Protein AF-A0A6B2LQ85-F1 (afdb_monomer_lite)

Radius of gyration: 32.77 Å; chains: 1; bounding box: 110×48×68 Å

Structure (mmCIF, N/CA/C/O backbone):
data_AF-A0A6B2LQ85-F1
#
_entry.id   AF-A0A6B2LQ85-F1
#
loop_
_atom_site.group_PDB
_atom_site.id
_atom_site.type_symbol
_atom_site.label_atom_id
_atom_site.label_alt_id
_atom_site.label_comp_id
_atom_site.label_asym_id
_atom_site.label_entity_id
_atom_site.label_seq_id
_atom_site.pdbx_PDB_ins_code
_atom_site.Cartn_x
_atom_site.Cartn_y
_atom_site.Cartn_z
_atom_site.occupancy
_atom_site.B_iso_or_equiv
_atom_site.auth_seq_id
_atom_site.auth_comp_id
_atom_site.auth_asym_id
_atom_site.auth_atom_id
_atom_site.pdbx_PDB_model_num
ATOM 1 N N . MET A 1 1 ? 0.625 0.111 -5.947 1.00 94.00 1 MET A N 1
ATOM 2 C CA . MET A 1 1 ? -0.837 -0.077 -6.168 1.00 94.00 1 MET A CA 1
ATOM 3 C C . MET A 1 1 ? -1.498 -0.543 -4.879 1.00 94.00 1 MET A C 1
ATOM 5 O O . MET A 1 1 ? -0.762 -0.980 -4.005 1.00 94.00 1 MET A O 1
ATOM 9 N N . ARG A 1 2 ? -2.833 -0.485 -4.776 1.00 96.19 2 ARG A N 1
ATOM 10 C CA . ARG A 1 2 ? -3.619 -0.961 -3.623 1.00 96.19 2 ARG A CA 1
ATOM 11 C C . ARG A 1 2 ? -4.424 -2.208 -4.009 1.00 96.19 2 ARG A C 1
ATOM 13 O O . ARG A 1 2 ? -5.018 -2.215 -5.085 1.00 96.19 2 ARG A O 1
ATOM 20 N N . CYS A 1 3 ? -4.429 -3.240 -3.166 1.00 96.56 3 CYS A N 1
ATOM 21 C CA . CYS A 1 3 ? -5.287 -4.414 -3.343 1.00 96.56 3 CYS A CA 1
ATOM 22 C C . CYS A 1 3 ? -6.760 -4.049 -3.113 1.00 96.56 3 CYS A C 1
ATOM 24 O O . CYS A 1 3 ? -7.062 -3.345 -2.152 1.00 96.56 3 CYS A O 1
ATOM 26 N N . CYS A 1 4 ? -7.669 -4.549 -3.950 1.00 95.50 4 CYS A N 1
ATOM 27 C CA . CYS A 1 4 ? -9.103 -4.297 -3.798 1.00 95.50 4 CYS A CA 1
ATOM 28 C C . CYS A 1 4 ? -9.694 -5.030 -2.588 1.00 95.50 4 CYS A C 1
ATOM 30 O O . CYS A 1 4 ? -10.579 -4.490 -1.942 1.00 95.50 4 CYS A O 1
ATOM 32 N N . ASP A 1 5 ? -9.182 -6.220 -2.271 1.00 95.50 5 ASP A N 1
ATOM 33 C CA . ASP A 1 5 ? -9.731 -7.044 -1.190 1.00 95.50 5 ASP A CA 1
ATOM 34 C C . ASP A 1 5 ? -9.122 -6.748 0.180 1.00 95.50 5 ASP A C 1
ATOM 36 O O . ASP A 1 5 ? -9.836 -6.385 1.101 1.00 95.50 5 ASP A O 1
ATOM 40 N N . CYS A 1 6 ? -7.799 -6.870 0.331 1.00 95.12 6 CYS A N 1
ATOM 41 C CA . CYS A 1 6 ? -7.142 -6.666 1.628 1.00 95.12 6 CYS A CA 1
ATOM 42 C C . CYS A 1 6 ? -6.632 -5.234 1.839 1.00 95.12 6 CYS A C 1
ATOM 44 O O . CYS A 1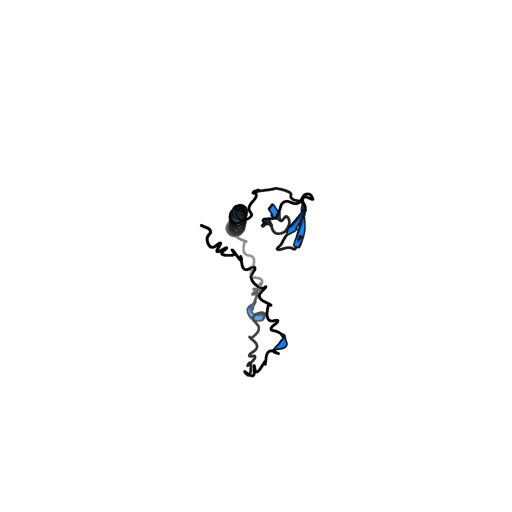 6 ? -5.954 -4.957 2.821 1.00 95.12 6 CYS A O 1
ATOM 46 N N . GLY A 1 7 ? -6.851 -4.328 0.880 1.00 95.38 7 GLY A N 1
ATOM 47 C CA . GLY A 1 7 ? -6.446 -2.926 0.995 1.00 95.38 7 GLY A CA 1
ATOM 48 C C . GLY A 1 7 ? -4.935 -2.660 1.015 1.00 95.38 7 GLY A C 1
ATOM 49 O O . GLY A 1 7 ? -4.547 -1.496 0.994 1.00 95.38 7 GLY A O 1
ATOM 50 N N . THR A 1 8 ? -4.078 -3.684 1.023 1.00 97.25 8 THR A N 1
ATOM 51 C CA . THR A 1 8 ? -2.624 -3.531 1.172 1.00 97.25 8 THR A CA 1
ATOM 52 C C . THR A 1 8 ? -1.976 -2.909 -0.058 1.00 97.25 8 THR A C 1
ATOM 54 O O . THR A 1 8 ? -2.279 -3.272 -1.203 1.00 97.25 8 THR A O 1
ATOM 57 N N . PHE A 1 9 ? -1.021 -2.014 0.176 1.00 97.19 9 PHE A N 1
ATOM 58 C CA . PHE A 1 9 ? -0.182 -1.434 -0.856 1.00 97.19 9 PHE A CA 1
ATOM 59 C C . PHE A 1 9 ? 0.969 -2.365 -1.219 1.00 97.19 9 PHE A C 1
ATOM 61 O O . PHE A 1 9 ? 1.636 -2.930 -0.355 1.00 97.19 9 PHE A O 1
ATOM 68 N N . GLN A 1 10 ? 1.203 -2.526 -2.520 1.00 96.31 10 GLN A N 1
ATOM 69 C CA . GLN A 1 10 ? 2.237 -3.406 -3.061 1.00 96.31 10 GLN A CA 1
ATOM 70 C C . GLN A 1 10 ? 2.994 -2.739 -4.209 1.00 96.31 10 GLN A C 1
ATOM 72 O O . GLN A 1 10 ? 2.419 -1.978 -5.002 1.00 96.31 10 GLN A O 1
ATOM 77 N N . ALA A 1 11 ? 4.284 -3.066 -4.297 1.00 95.69 11 ALA A N 1
ATOM 78 C CA . ALA A 1 11 ? 5.154 -2.742 -5.418 1.00 95.69 11 ALA A CA 1
ATOM 79 C C . ALA A 1 11 ? 5.208 -3.935 -6.378 1.00 95.69 11 ALA A C 1
ATOM 81 O O . ALA A 1 11 ? 5.483 -5.056 -5.959 1.00 95.69 11 ALA A O 1
ATOM 82 N N . HIS A 1 12 ? 4.974 -3.685 -7.662 1.00 94.56 12 HIS A N 1
ATOM 83 C CA . HIS A 1 12 ? 5.096 -4.683 -8.722 1.00 94.56 12 HIS A CA 1
ATOM 84 C C . HIS A 1 12 ? 5.772 -4.050 -9.932 1.00 94.56 12 HIS A C 1
ATOM 86 O O . HIS A 1 12 ? 5.591 -2.859 -10.195 1.00 94.56 12 HIS A O 1
ATOM 92 N N . THR A 1 13 ? 6.509 -4.852 -10.695 1.00 93.12 13 THR A N 1
ATOM 93 C CA . THR A 1 13 ? 7.039 -4.430 -11.994 1.00 93.12 13 THR A CA 1
ATOM 94 C C . THR A 1 13 ? 5.883 -4.123 -12.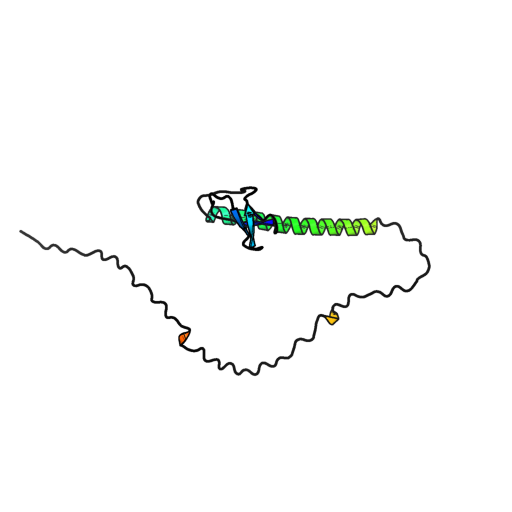941 1.00 93.12 13 THR A C 1
ATOM 96 O O . THR A 1 13 ? 4.911 -4.878 -13.008 1.00 93.12 13 THR A O 1
ATOM 99 N N . LYS A 1 14 ? 5.973 -3.014 -13.683 1.00 90.69 14 LYS A N 1
ATOM 100 C CA . LYS A 1 14 ? 4.944 -2.632 -14.655 1.00 90.69 14 LYS A CA 1
ATOM 101 C C . LYS A 1 14 ? 4.878 -3.679 -15.769 1.00 90.69 14 LYS A C 1
ATOM 103 O O . LYS A 1 14 ? 5.867 -3.922 -16.455 1.00 90.69 14 LYS A O 1
ATOM 108 N N . ARG A 1 15 ? 3.704 -4.280 -15.954 1.00 91.81 15 ARG A N 1
ATOM 109 C CA . ARG A 1 15 ? 3.416 -5.221 -17.044 1.00 91.81 15 ARG A CA 1
ATOM 110 C C . ARG A 1 15 ? 2.485 -4.565 -18.062 1.00 91.81 15 ARG A C 1
ATOM 112 O O . ARG A 1 15 ? 1.759 -3.634 -17.729 1.00 91.81 15 ARG A O 1
ATOM 119 N N . LYS A 1 16 ? 2.513 -5.044 -19.309 1.00 92.94 16 LYS A N 1
ATOM 120 C CA . LYS A 1 16 ? 1.678 -4.512 -20.403 1.00 92.94 16 LYS A CA 1
ATOM 121 C C . LYS A 1 16 ? 0.192 -4.840 -20.232 1.00 92.94 16 LYS A C 1
ATOM 123 O O . LYS A 1 16 ? -0.656 -4.081 -20.676 1.00 92.94 16 LYS A O 1
ATOM 128 N N . ASP A 1 17 ? -0.114 -5.963 -19.589 1.00 93.12 17 ASP A N 1
ATOM 129 C CA . ASP A 1 17 ? -1.468 -6.495 -19.413 1.00 93.12 17 ASP A CA 1
ATOM 130 C C . ASP A 1 17 ? -2.246 -5.833 -18.269 1.00 93.12 17 ASP A C 1
ATOM 132 O O . ASP A 1 17 ? -3.402 -6.182 -18.044 1.00 93.12 17 ASP A O 1
ATOM 136 N N . ASN A 1 18 ? -1.634 -4.890 -17.546 1.00 91.69 18 ASN A N 1
ATOM 137 C CA . ASN A 1 18 ? -2.246 -4.179 -16.429 1.00 91.69 18 ASN A CA 1
ATOM 138 C C . ASN A 1 18 ? -2.927 -5.115 -15.399 1.00 91.69 18 ASN A C 1
ATOM 140 O O . ASN A 1 18 ? -3.954 -4.763 -14.809 1.00 91.69 18 ASN A O 1
ATOM 144 N N . LYS A 1 19 ? -2.327 -6.282 -15.137 1.00 94.38 19 LYS A N 1
ATOM 145 C CA . LYS A 1 19 ? -2.788 -7.246 -14.131 1.00 94.38 19 LYS A CA 1
ATOM 146 C C . LYS A 1 19 ? -1.693 -7.578 -13.126 1.00 94.38 19 LYS A C 1
ATOM 148 O O . LYS A 1 19 ? -0.519 -7.700 -13.485 1.00 94.38 19 LYS A O 1
ATOM 153 N N . PHE A 1 20 ? -2.103 -7.785 -11.881 1.00 95.69 20 PHE A N 1
ATOM 154 C CA . PHE A 1 20 ? -1.244 -8.253 -10.802 1.00 95.69 20 PHE A CA 1
ATOM 155 C C . PHE A 1 20 ? -1.994 -9.190 -9.856 1.00 95.69 20 PHE A C 1
ATOM 157 O O . PHE A 1 20 ? -3.222 -9.210 -9.811 1.00 95.69 20 PHE A O 1
ATOM 164 N N . GLU A 1 21 ? -1.237 -9.954 -9.081 1.00 96.62 21 GLU A N 1
ATOM 165 C CA . GLU A 1 21 ? -1.762 -10.817 -8.029 1.00 96.62 21 GLU A CA 1
ATOM 166 C C . GLU A 1 21 ? -1.314 -10.280 -6.671 1.00 96.62 21 GLU A C 1
ATOM 168 O O . GLU A 1 21 ? -0.141 -9.935 -6.488 1.00 96.62 21 GLU A O 1
ATOM 173 N N . CYS A 1 22 ? -2.251 -10.173 -5.729 1.00 97.06 22 CYS A N 1
ATOM 174 C CA . CYS A 1 22 ? -1.926 -9.780 -4.365 1.00 97.06 22 CYS A CA 1
ATOM 175 C C . CYS A 1 22 ? -1.062 -10.851 -3.692 1.00 97.06 22 CYS A C 1
ATOM 177 O O . CYS A 1 22 ? -1.446 -12.012 -3.665 1.00 97.06 22 CYS A O 1
ATOM 179 N N . LYS A 1 23 ? 0.065 -10.470 -3.084 1.00 96.06 23 LYS A N 1
ATOM 180 C CA . LYS A 1 23 ? 0.939 -11.422 -2.374 1.00 96.06 23 LYS A CA 1
ATOM 181 C C . LYS A 1 23 ? 0.424 -11.891 -1.012 1.00 96.06 23 LYS A C 1
ATOM 183 O O . LYS A 1 23 ? 1.012 -12.807 -0.462 1.00 96.06 23 LYS A O 1
ATOM 188 N N . LEU A 1 24 ? -0.636 -11.272 -0.489 1.00 96.25 24 LEU A N 1
ATOM 189 C CA . LEU A 1 24 ? -1.242 -11.645 0.793 1.00 96.25 24 LEU A CA 1
ATOM 190 C C . LEU A 1 24 ? -2.521 -12.461 0.604 1.00 96.25 24 LEU A C 1
ATOM 192 O O . LEU A 1 24 ? -2.648 -13.543 1.151 1.00 96.25 24 LEU A O 1
ATOM 196 N N . CYS A 1 25 ? -3.471 -11.956 -0.188 1.00 97.25 25 CYS A N 1
ATOM 197 C CA . CYS A 1 25 ? -4.755 -12.631 -0.404 1.00 97.25 25 CYS A CA 1
ATOM 198 C C . CYS A 1 25 ? -4.838 -13.420 -1.719 1.00 97.25 25 CYS A C 1
ATOM 200 O O . CYS A 1 25 ? -5.894 -13.962 -2.026 1.00 97.25 25 CYS A O 1
ATOM 202 N N . HIS A 1 26 ? -3.775 -13.439 -2.533 1.00 96.75 26 HIS A N 1
ATOM 203 C CA . HIS A 1 26 ? -3.669 -14.216 -3.783 1.00 96.75 26 HIS A CA 1
ATOM 204 C C . HIS A 1 26 ? -4.717 -13.924 -4.868 1.00 96.75 26 HIS A C 1
ATOM 206 O O . HIS A 1 26 ? -4.791 -14.605 -5.891 1.00 96.75 26 HIS A O 1
ATOM 212 N N . LYS A 1 27 ? -5.504 -12.857 -4.715 1.00 96.81 27 LYS A N 1
ATOM 213 C CA . LYS A 1 27 ? -6.486 -12.457 -5.723 1.00 96.81 27 LYS A CA 1
ATOM 214 C C . LYS A 1 27 ? -5.815 -11.757 -6.904 1.00 96.81 27 LYS A C 1
ATOM 216 O O . LYS A 1 27 ? -5.024 -10.817 -6.740 1.00 96.81 27 LYS A O 1
ATOM 221 N N . LYS A 1 28 ? -6.155 -12.223 -8.108 1.00 95.94 28 LYS A N 1
ATOM 222 C CA . LYS A 1 28 ? -5.756 -11.633 -9.393 1.00 95.94 28 LYS A CA 1
ATOM 223 C C . LYS A 1 28 ? -6.665 -10.450 -9.707 1.00 95.94 28 LYS A C 1
ATOM 225 O O . LYS A 1 28 ? -7.883 -10.579 -9.685 1.00 95.94 28 LYS A O 1
ATOM 230 N N . GLN A 1 29 ? -6.073 -9.304 -10.011 1.00 95.50 29 GLN A N 1
ATOM 231 C CA . GLN A 1 29 ? -6.788 -8.036 -10.153 1.00 95.50 29 GLN A CA 1
ATOM 232 C C . GLN A 1 29 ? -6.087 -7.106 -11.150 1.00 95.50 29 GLN A C 1
ATOM 234 O O . GLN A 1 29 ? -4.903 -7.265 -11.460 1.00 95.50 29 GLN A O 1
ATOM 239 N N . SER A 1 30 ? -6.826 -6.132 -11.677 1.00 95.38 30 SER A N 1
ATOM 240 C CA . SER A 1 30 ? -6.296 -5.094 -12.563 1.00 95.38 30 SER A CA 1
ATOM 241 C C . SER A 1 30 ? -5.810 -3.869 -11.781 1.00 95.38 30 SER A C 1
ATOM 243 O O . SER A 1 30 ? -6.247 -3.605 -10.657 1.00 95.38 30 SER A O 1
ATOM 245 N N . TYR A 1 31 ? -4.892 -3.089 -12.363 1.00 91.38 31 TYR A N 1
ATOM 246 C CA . TYR A 1 31 ? -4.494 -1.811 -11.761 1.00 91.38 31 TYR A CA 1
ATOM 247 C C . TYR A 1 31 ? -5.644 -0.803 -11.870 1.00 91.38 31 TYR A C 1
ATOM 249 O O . TYR A 1 31 ? -6.028 -0.423 -12.971 1.00 91.38 31 TYR A O 1
ATOM 257 N N . ARG A 1 32 ? -6.148 -0.317 -10.730 1.00 90.94 32 ARG A N 1
ATOM 258 C CA . ARG A 1 32 ? -7.091 0.818 -10.686 1.00 90.94 32 ARG A CA 1
ATOM 259 C C . ARG A 1 32 ? -6.379 2.168 -10.614 1.00 90.94 32 ARG A C 1
ATOM 261 O O . ARG A 1 32 ? -6.751 3.109 -11.300 1.00 90.94 32 ARG A O 1
ATOM 268 N N . LYS A 1 33 ? -5.348 2.262 -9.768 1.00 92.69 33 LYS A N 1
ATOM 269 C CA . LYS A 1 33 ? -4.572 3.487 -9.538 1.00 92.69 33 LYS A CA 1
ATOM 270 C C . LYS A 1 33 ? -3.098 3.166 -9.306 1.00 92.69 33 LYS A C 1
ATOM 272 O O . LYS A 1 33 ? -2.752 2.256 -8.542 1.00 92.69 33 LYS A O 1
ATOM 277 N N . VAL A 1 34 ? -2.232 3.944 -9.949 1.00 93.75 34 VAL A N 1
ATOM 278 C CA . VAL A 1 34 ? -0.784 3.942 -9.718 1.00 93.75 34 VAL A CA 1
ATOM 279 C C . VAL A 1 34 ? -0.463 5.091 -8.765 1.00 93.75 34 VAL A C 1
ATOM 281 O O . VAL A 1 34 ? -0.799 6.234 -9.045 1.00 93.75 34 VAL A O 1
ATOM 284 N N . TYR A 1 35 ? 0.133 4.771 -7.617 1.00 94.94 35 TYR A N 1
ATOM 285 C CA . TYR A 1 35 ? 0.439 5.747 -6.559 1.00 94.94 35 TYR A CA 1
ATOM 286 C C . TYR A 1 35 ? 1.856 6.313 -6.684 1.00 94.94 35 TYR A C 1
ATOM 288 O O . TYR A 1 35 ? 2.092 7.465 -6.357 1.00 94.94 35 TYR A O 1
ATOM 296 N N . ALA A 1 36 ? 2.790 5.496 -7.170 1.00 95.31 36 ALA A N 1
ATOM 297 C CA . ALA A 1 36 ? 4.165 5.877 -7.449 1.00 95.31 36 ALA A CA 1
ATOM 298 C C . ALA A 1 36 ? 4.710 4.984 -8.568 1.00 95.31 36 ALA A C 1
ATOM 300 O O . ALA A 1 36 ? 4.300 3.825 -8.701 1.00 95.31 36 ALA A O 1
ATOM 301 N N . GLN A 1 37 ? 5.632 5.525 -9.359 1.00 95.38 37 GLN A N 1
ATOM 302 C CA . GLN A 1 37 ? 6.344 4.807 -10.408 1.00 95.38 37 GLN A CA 1
ATOM 303 C C . GLN A 1 37 ? 7.794 5.291 -10.430 1.00 95.38 37 GLN A C 1
ATOM 305 O O . GLN A 1 37 ? 8.052 6.489 -10.392 1.00 95.38 37 GLN A O 1
ATOM 310 N N . SER A 1 38 ? 8.734 4.358 -10.511 1.00 96.62 38 SER A N 1
ATOM 311 C CA . SER A 1 38 ? 10.155 4.640 -10.694 1.00 96.62 38 SER A CA 1
ATOM 312 C C . SER A 1 38 ? 10.800 3.478 -11.449 1.00 96.62 38 SER A C 1
ATOM 314 O O . SER A 1 38 ? 10.183 2.427 -11.651 1.00 96.62 38 SER A O 1
ATOM 316 N N . TYR A 1 39 ? 12.047 3.668 -11.871 1.00 95.88 39 TYR A N 1
ATOM 317 C CA . TYR A 1 39 ? 12.838 2.617 -12.510 1.00 95.88 39 TYR A CA 1
ATOM 318 C C . TYR A 1 39 ? 13.458 1.639 -11.499 1.00 95.88 39 TYR A C 1
ATOM 320 O O . TYR A 1 39 ? 13.827 0.529 -11.873 1.00 95.88 39 TYR A O 1
ATOM 328 N N . SER A 1 40 ? 13.554 2.023 -10.220 1.00 95.44 40 SER A N 1
ATOM 329 C CA . SER A 1 40 ? 14.193 1.235 -9.163 1.00 95.44 40 SER A CA 1
ATOM 330 C C . SER A 1 40 ? 13.222 0.902 -8.035 1.00 95.44 40 SER A C 1
ATOM 332 O O . SER A 1 40 ? 12.612 1.779 -7.424 1.00 95.44 40 SER A O 1
ATOM 334 N N . ALA A 1 41 ? 13.144 -0.380 -7.670 1.00 93.06 41 ALA A N 1
ATOM 335 C CA . ALA A 1 41 ? 12.318 -0.827 -6.550 1.00 93.06 41 ALA A CA 1
ATOM 336 C C . ALA A 1 41 ? 12.727 -0.192 -5.208 1.00 93.06 41 ALA A C 1
ATOM 338 O O . ALA A 1 41 ? 11.893 -0.099 -4.307 1.00 93.06 41 ALA A O 1
ATOM 339 N N . LYS A 1 42 ? 13.986 0.254 -5.070 1.00 97.19 42 LYS A N 1
ATOM 340 C CA . LYS A 1 42 ? 14.493 0.907 -3.855 1.00 97.19 42 LYS A CA 1
ATOM 341 C C . LYS A 1 42 ? 13.702 2.171 -3.515 1.00 97.19 42 LYS A C 1
ATOM 343 O O . LYS A 1 42 ? 13.440 2.400 -2.343 1.00 97.19 42 LYS A O 1
ATOM 348 N N . ASP A 1 43 ? 13.262 2.918 -4.522 1.00 97.06 43 ASP A N 1
ATOM 349 C CA . ASP A 1 43 ? 12.557 4.188 -4.319 1.00 97.06 43 ASP A CA 1
ATOM 350 C C . ASP A 1 43 ? 11.072 3.962 -3.987 1.00 97.06 43 ASP A C 1
ATOM 352 O O . ASP A 1 43 ? 10.441 4.769 -3.312 1.00 97.06 43 ASP A O 1
ATOM 356 N N . ILE A 1 44 ? 10.505 2.830 -4.424 1.00 97.00 44 ILE A N 1
ATOM 357 C CA . ILE A 1 44 ? 9.086 2.496 -4.220 1.00 97.00 44 ILE A CA 1
ATOM 358 C C . ILE A 1 44 ? 8.836 1.819 -2.873 1.00 97.00 44 ILE A C 1
ATOM 360 O O . ILE A 1 44 ? 7.774 2.012 -2.282 1.00 97.00 44 ILE A O 1
ATOM 364 N N . ARG A 1 45 ? 9.784 1.017 -2.372 1.00 96.19 45 ARG A N 1
ATOM 365 C CA . ARG A 1 45 ? 9.620 0.281 -1.104 1.00 96.19 45 ARG A CA 1
ATOM 366 C C . ARG A 1 45 ? 9.277 1.199 0.087 1.00 96.19 45 ARG A C 1
ATOM 368 O O . ARG A 1 45 ? 8.292 0.884 0.753 1.00 96.19 45 ARG A O 1
ATOM 375 N N . PRO A 1 46 ? 9.969 2.336 0.321 1.00 98.00 46 PRO A N 1
ATOM 376 C CA . PRO A 1 46 ? 9.628 3.256 1.410 1.00 98.00 46 PRO A CA 1
ATOM 377 C C . PRO A 1 46 ? 8.224 3.848 1.267 1.00 98.00 46 PRO A C 1
ATOM 379 O O . PRO A 1 46 ? 7.500 3.985 2.247 1.00 98.00 46 PRO A O 1
ATOM 382 N N . ILE A 1 47 ? 7.806 4.148 0.035 1.00 97.69 47 ILE A N 1
ATOM 383 C CA . ILE A 1 47 ? 6.474 4.691 -0.253 1.00 97.69 47 ILE A CA 1
ATOM 384 C C . ILE A 1 47 ? 5.392 3.661 0.097 1.00 97.69 47 ILE A C 1
ATOM 386 O O . ILE A 1 47 ? 4.394 3.992 0.731 1.00 97.69 47 ILE A O 1
ATOM 390 N N . VAL A 1 48 ? 5.591 2.398 -0.290 1.00 97.50 48 VAL A N 1
ATOM 391 C CA . VAL A 1 48 ? 4.669 1.303 0.048 1.00 97.50 48 VAL A CA 1
ATOM 392 C C . VAL A 1 48 ? 4.596 1.082 1.556 1.00 97.50 48 VAL A C 1
ATOM 394 O O . VAL A 1 48 ? 3.502 0.902 2.085 1.00 97.50 48 VAL A O 1
ATOM 397 N N . GLN A 1 49 ? 5.740 1.117 2.239 1.00 98.00 49 GLN A N 1
ATOM 398 C CA . GLN A 1 49 ? 5.798 0.996 3.691 1.00 98.00 49 GLN A CA 1
ATOM 399 C C . GLN A 1 49 ? 4.994 2.108 4.366 1.00 98.00 49 GLN A C 1
ATOM 401 O O . GLN A 1 49 ? 4.114 1.796 5.163 1.00 98.00 49 GLN A O 1
ATOM 406 N N . LYS A 1 50 ? 5.226 3.369 3.982 1.00 98.12 50 LYS A N 1
ATOM 407 C CA . LYS A 1 50 ? 4.482 4.518 4.505 1.00 98.12 50 LYS A CA 1
ATOM 408 C C . LYS A 1 50 ? 2.974 4.346 4.321 1.00 98.12 50 LYS A C 1
ATOM 410 O O . LYS A 1 50 ? 2.231 4.431 5.284 1.00 98.12 50 LYS A O 1
ATOM 415 N N . TYR A 1 51 ? 2.514 4.014 3.114 1.00 97.88 51 TYR A N 1
ATOM 416 C CA . TYR A 1 51 ? 1.077 3.846 2.875 1.00 97.88 51 TYR A CA 1
ATOM 417 C C . TYR A 1 51 ? 0.442 2.706 3.680 1.00 97.88 51 TYR A C 1
ATOM 419 O O . TYR A 1 51 ? -0.723 2.797 4.059 1.00 97.88 51 TYR A O 1
ATOM 427 N N . ASN A 1 52 ? 1.176 1.620 3.925 1.00 97.19 52 ASN A N 1
ATOM 428 C CA . ASN A 1 52 ? 0.679 0.535 4.768 1.00 97.19 52 ASN A CA 1
ATOM 429 C C . ASN A 1 52 ? 0.669 0.919 6.256 1.00 97.19 52 ASN A C 1
ATOM 431 O O . ASN A 1 52 ? -0.238 0.493 6.964 1.00 97.19 52 ASN A O 1
ATOM 435 N N . GLN A 1 53 ? 1.626 1.732 6.712 1.00 97.94 53 GLN A N 1
ATOM 436 C CA . GLN A 1 53 ? 1.623 2.303 8.062 1.00 97.94 53 GLN A CA 1
ATOM 437 C C . GLN A 1 53 ? 0.439 3.257 8.249 1.00 97.94 53 GLN A C 1
ATOM 439 O O . GLN A 1 53 ? -0.337 3.077 9.179 1.00 97.94 53 GLN A O 1
ATOM 444 N N . ASP A 1 54 ? 0.241 4.192 7.316 1.00 97.00 54 ASP A N 1
ATOM 445 C CA . ASP A 1 54 ? -0.885 5.133 7.334 1.00 97.00 54 ASP A CA 1
ATOM 446 C C . ASP A 1 54 ? -2.231 4.388 7.349 1.00 97.00 54 ASP A C 1
ATOM 448 O O . ASP A 1 54 ? -3.152 4.762 8.069 1.00 97.00 54 ASP A O 1
ATOM 452 N N . ARG A 1 55 ? -2.342 3.286 6.592 1.00 94.88 55 ARG A N 1
ATOM 453 C CA . ARG A 1 55 ? -3.529 2.421 6.618 1.00 94.88 55 ARG A CA 1
ATOM 454 C C . ARG A 1 55 ? -3.788 1.854 8.015 1.00 94.88 55 ARG A C 1
ATOM 456 O O . ARG A 1 55 ? -4.924 1.917 8.465 1.00 94.88 55 ARG A O 1
ATOM 463 N N . ALA A 1 56 ? -2.772 1.288 8.663 1.00 95.31 56 ALA A N 1
ATOM 464 C CA . ALA A 1 56 ? -2.932 0.683 9.984 1.00 95.31 56 ALA A CA 1
ATOM 465 C C . ALA A 1 56 ? -3.351 1.723 11.036 1.00 95.31 56 ALA A C 1
ATOM 467 O O . ALA A 1 56 ? -4.250 1.460 11.827 1.00 95.31 56 ALA A O 1
ATOM 468 N N . LEU A 1 57 ? -2.759 2.921 10.989 1.00 95.25 57 LEU A N 1
ATOM 469 C CA . LEU A 1 57 ? -3.122 4.028 11.878 1.00 95.25 57 LEU A CA 1
ATOM 470 C C . LEU A 1 57 ? -4.570 4.488 11.667 1.00 95.25 57 LEU A C 1
ATOM 472 O O . LEU A 1 57 ? -5.290 4.716 12.635 1.00 95.25 57 LEU A O 1
ATOM 476 N N . ASN A 1 58 ? -5.010 4.598 10.412 1.00 93.62 58 ASN A N 1
ATOM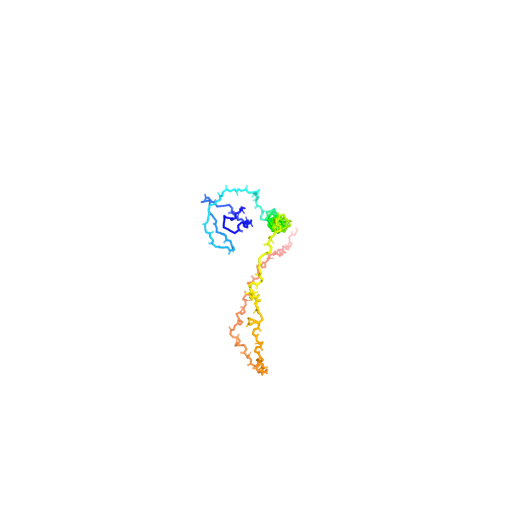 477 C CA . ASN A 1 58 ? -6.391 4.972 10.110 1.00 93.62 58 ASN A CA 1
ATOM 478 C C . ASN A 1 58 ? -7.384 3.909 10.593 1.00 93.62 58 ASN A C 1
ATOM 480 O O . ASN A 1 58 ? -8.398 4.262 11.179 1.00 93.62 58 ASN A O 1
ATOM 484 N N . GLU A 1 59 ? -7.084 2.623 10.390 1.00 92.50 59 GLU A N 1
ATOM 485 C CA . GLU A 1 59 ? -7.933 1.521 10.867 1.00 92.50 59 GLU A CA 1
ATOM 486 C C . GLU A 1 59 ? -8.044 1.518 12.403 1.00 92.50 59 GLU A C 1
ATOM 488 O O . GLU A 1 59 ? -9.130 1.322 12.947 1.00 92.50 59 GLU A O 1
ATOM 493 N N . GLU A 1 60 ? -6.949 1.805 13.114 1.00 91.38 60 GLU A N 1
ATOM 494 C CA . GLU A 1 60 ? -6.957 1.950 14.573 1.00 91.38 60 GLU A CA 1
ATOM 495 C C . GLU A 1 60 ? -7.806 3.147 15.026 1.00 91.38 60 GLU A C 1
ATOM 497 O O . GLU A 1 60 ? -8.605 3.029 15.959 1.00 91.38 60 GLU A O 1
ATOM 502 N N . GLN A 1 61 ? -7.654 4.297 14.366 1.00 90.38 61 GLN A N 1
ATOM 503 C CA . GLN A 1 61 ? -8.408 5.499 14.706 1.00 90.38 61 GLN A CA 1
ATOM 504 C C . GLN A 1 61 ? -9.905 5.319 14.441 1.00 90.38 61 GLN A C 1
ATOM 506 O O . GLN A 1 61 ? -10.718 5.649 15.299 1.00 90.38 61 GLN A O 1
ATOM 511 N N . GLU A 1 62 ? -10.277 4.735 13.301 1.00 90.06 62 GLU A N 1
ATOM 512 C CA . GLU A 1 62 ? -11.669 4.417 12.974 1.00 90.06 62 GLU A CA 1
ATOM 513 C C . GLU A 1 62 ? -12.287 3.464 14.008 1.00 90.06 62 GLU A C 1
ATOM 515 O O . GLU A 1 62 ? -13.437 3.653 14.410 1.00 90.06 62 GLU A O 1
ATOM 520 N N . GLY A 1 63 ? -11.519 2.482 14.494 1.00 87.62 63 GLY A N 1
ATOM 521 C CA . GLY A 1 63 ? -11.938 1.591 15.576 1.00 87.62 63 GLY A CA 1
ATOM 522 C C . GLY A 1 63 ? -12.180 2.327 16.899 1.00 87.62 63 GLY A C 1
ATOM 523 O O . GLY A 1 63 ? -13.214 2.126 17.538 1.00 87.62 63 GLY A O 1
ATOM 524 N N . LYS A 1 64 ? -11.270 3.228 17.292 1.00 87.69 64 LYS A N 1
ATOM 525 C CA . LYS A 1 64 ? -11.431 4.071 18.493 1.00 87.69 64 LYS A CA 1
ATOM 526 C C . LYS A 1 64 ? -12.638 4.996 18.376 1.00 87.69 64 LYS A C 1
ATOM 528 O O . LYS A 1 64 ? -13.433 5.091 19.308 1.00 87.69 64 LYS A O 1
ATOM 533 N N . ASP A 1 65 ? -12.810 5.635 17.225 1.00 85.00 65 ASP A N 1
ATOM 534 C CA . ASP A 1 65 ? -13.933 6.532 16.964 1.00 85.00 65 ASP A CA 1
ATOM 535 C C . ASP A 1 65 ? -15.269 5.773 16.983 1.00 85.00 65 ASP A C 1
ATOM 537 O O . ASP A 1 65 ? -16.277 6.293 17.467 1.00 85.00 65 ASP A O 1
ATOM 541 N N . ALA A 1 66 ? -15.295 4.536 16.477 1.00 85.00 66 ALA A N 1
ATOM 542 C CA . ALA A 1 66 ? -16.464 3.668 16.562 1.00 85.00 66 ALA A CA 1
ATOM 543 C C . ALA A 1 66 ? -16.795 3.307 18.019 1.00 85.00 66 ALA A C 1
ATOM 545 O O . ALA A 1 66 ? -17.956 3.408 18.415 1.00 85.00 66 ALA A O 1
ATOM 546 N N . LEU A 1 67 ? -15.788 2.965 18.829 1.00 83.06 67 LEU A N 1
ATOM 547 C CA . LEU A 1 67 ? -15.966 2.667 20.252 1.00 83.06 67 LEU A CA 1
ATOM 548 C C . LEU A 1 67 ? -16.512 3.877 21.026 1.00 83.06 67 LEU A C 1
ATOM 550 O O . LEU A 1 67 ? -17.498 3.748 21.751 1.00 83.06 67 LEU A O 1
ATOM 554 N N . LEU A 1 68 ? -15.930 5.064 20.826 1.00 84.19 68 LEU A N 1
ATOM 555 C CA . LEU A 1 68 ? -16.389 6.301 21.469 1.00 84.19 68 LEU A CA 1
ATOM 556 C C . LEU A 1 68 ? -17.844 6.627 21.111 1.00 84.19 68 LEU A C 1
ATOM 558 O O . LEU A 1 68 ? -18.616 7.037 21.975 1.00 84.19 68 LEU A O 1
ATOM 562 N N . LYS A 1 69 ? -18.249 6.401 19.854 1.00 82.12 69 LYS A N 1
ATOM 563 C CA . LYS A 1 69 ? -19.644 6.590 19.422 1.00 82.12 69 LYS A CA 1
ATOM 564 C C . LYS A 1 69 ? -20.607 5.632 20.117 1.00 82.12 69 LYS A C 1
ATOM 566 O O . LYS A 1 69 ? -21.715 6.049 20.450 1.00 82.12 69 LYS A O 1
ATOM 571 N N . VAL A 1 70 ? -20.216 4.374 20.334 1.00 80.50 70 VAL A N 1
ATOM 572 C CA . VAL A 1 70 ? -21.034 3.408 21.089 1.00 80.50 70 VAL A CA 1
ATOM 573 C C . VAL A 1 70 ? -21.180 3.867 22.538 1.00 80.50 70 VAL A C 1
ATOM 575 O O . VAL A 1 70 ? -22.303 3.990 23.019 1.00 80.50 70 VAL A O 1
ATOM 578 N N . GLN A 1 71 ? -20.072 4.229 23.186 1.00 74.62 71 GLN A N 1
ATOM 579 C CA . GLN A 1 71 ? -20.057 4.669 24.582 1.00 74.62 71 GLN A CA 1
ATOM 580 C C . GLN A 1 71 ? -20.886 5.946 24.792 1.00 74.62 71 GLN A C 1
ATOM 582 O O . GLN A 1 71 ? -21.669 6.052 25.734 1.00 74.62 71 GLN A O 1
ATOM 587 N N . GLN A 1 72 ? -20.787 6.900 23.861 1.00 73.31 72 GLN A N 1
ATOM 588 C CA . GLN A 1 72 ? -21.615 8.101 23.872 1.00 73.31 72 GLN A CA 1
ATOM 589 C C . GLN A 1 72 ? -23.099 7.762 23.674 1.00 73.31 72 GLN A C 1
ATOM 591 O O . GLN A 1 72 ? -23.947 8.297 24.379 1.00 73.31 72 GLN A O 1
ATOM 596 N N . LYS A 1 73 ? -23.441 6.843 22.763 1.00 73.75 73 LYS A N 1
ATOM 597 C CA . LYS A 1 73 ? -24.833 6.416 22.559 1.00 73.75 73 LYS A CA 1
ATOM 598 C C . LYS A 1 73 ? -25.426 5.730 23.795 1.00 73.75 73 LYS A C 1
ATOM 600 O O . LYS A 1 73 ? -26.616 5.883 24.048 1.00 73.75 73 LYS A O 1
ATOM 605 N N . GLU A 1 74 ? -24.610 5.014 24.560 1.00 68.12 74 GLU A N 1
ATOM 606 C CA . GLU A 1 74 ? -25.010 4.358 25.808 1.00 68.12 74 GLU A CA 1
ATOM 607 C C . GLU A 1 74 ? -25.277 5.368 26.937 1.00 68.12 74 GLU A C 1
ATOM 609 O O . GLU A 1 74 ? -26.268 5.245 27.649 1.00 68.12 74 GLU A O 1
ATOM 614 N N . LEU A 1 75 ? -24.480 6.439 27.021 1.00 61.16 75 LEU A N 1
ATOM 615 C CA . LEU A 1 75 ? -24.677 7.551 27.965 1.00 61.16 75 LEU A CA 1
ATOM 616 C C . LEU A 1 75 ? -25.897 8.436 27.647 1.00 61.16 75 LEU A C 1
ATOM 618 O O . LEU A 1 75 ? -26.429 9.094 28.537 1.00 61.16 75 LEU A O 1
ATOM 622 N N . LEU A 1 76 ? -26.331 8.473 26.384 1.00 59.66 76 LEU A N 1
ATOM 623 C CA . LEU A 1 76 ? -27.526 9.200 25.933 1.00 59.66 76 LEU A CA 1
ATOM 624 C C . LEU A 1 76 ? -28.791 8.326 25.898 1.00 59.66 76 LEU A C 1
ATOM 626 O O . LEU A 1 76 ? -29.855 8.808 25.498 1.00 59.66 76 LEU A O 1
ATOM 630 N N . ALA A 1 77 ? -28.703 7.054 26.298 1.00 55.09 77 ALA A N 1
ATOM 631 C CA . ALA A 1 77 ? -29.881 6.214 26.436 1.00 55.09 77 ALA A CA 1
ATOM 632 C C . ALA A 1 77 ? -30.748 6.744 27.598 1.00 55.09 77 ALA A C 1
ATOM 634 O O . ALA A 1 77 ? -30.232 6.939 28.701 1.00 55.09 77 ALA A O 1
ATOM 635 N N . PRO A 1 78 ? -32.054 6.999 27.388 1.00 54.94 78 PRO A N 1
ATOM 636 C CA . PRO A 1 78 ? -32.931 7.427 28.471 1.00 54.94 78 PRO A CA 1
ATOM 637 C C . PRO A 1 78 ? -32.963 6.358 29.579 1.00 54.94 78 PRO A C 1
ATOM 639 O O . PRO A 1 78 ? -32.875 5.164 29.261 1.00 54.94 78 PRO A O 1
ATOM 642 N N . PRO A 1 79 ? -33.110 6.750 30.862 1.00 48.16 79 PRO A N 1
ATOM 643 C CA . PRO A 1 79 ? -33.265 5.802 31.957 1.00 48.16 79 PRO A CA 1
ATOM 644 C C . PRO A 1 79 ? -34.419 4.857 31.629 1.00 48.16 79 PRO A C 1
ATOM 646 O O . PRO A 1 79 ? -35.551 5.299 31.428 1.00 48.16 79 PRO A O 1
ATOM 649 N N . LYS A 1 80 ? -34.136 3.557 31.536 1.00 52.59 80 LYS A N 1
ATOM 650 C CA . LYS A 1 80 ? -35.190 2.547 31.460 1.00 52.59 80 LYS A CA 1
ATOM 651 C C . LYS A 1 80 ? -35.941 2.603 32.787 1.00 52.59 80 LYS A C 1
ATOM 653 O O . LYS A 1 80 ? -35.383 2.216 33.811 1.00 52.59 80 LYS A O 1
ATOM 658 N N . GLU A 1 81 ? -37.169 3.121 32.770 1.00 44.31 81 GLU A N 1
ATOM 659 C CA . GLU A 1 81 ? -38.086 3.008 33.902 1.00 44.31 81 GLU A CA 1
ATOM 660 C C . GLU A 1 81 ? -38.187 1.536 34.312 1.00 44.31 81 GLU A C 1
ATOM 662 O O . GLU A 1 81 ? -38.491 0.644 33.515 1.00 44.31 81 GLU A O 1
ATOM 667 N N . SER A 1 82 ? -37.844 1.302 35.573 1.00 47.75 82 SER A N 1
ATOM 668 C CA . SER A 1 82 ? -37.841 0.014 36.243 1.00 47.75 82 SER A CA 1
ATOM 669 C C . SER A 1 82 ? -39.233 -0.614 36.244 1.00 47.75 82 SER A C 1
ATOM 671 O O . SER A 1 82 ? -40.158 -0.090 36.865 1.00 47.75 82 SER A O 1
ATOM 673 N N . SER A 1 83 ? -39.348 -1.788 35.631 1.00 49.84 83 SER A N 1
ATOM 674 C CA . SER A 1 83 ? -40.332 -2.806 36.009 1.00 49.84 83 SER A CA 1
ATOM 675 C C . SER A 1 83 ? -39.583 -4.011 36.609 1.00 49.84 83 SER A C 1
ATOM 677 O O . SER A 1 83 ? -38.380 -4.137 36.365 1.00 49.84 83 SER A O 1
ATOM 679 N N . PRO A 1 84 ? -40.234 -4.815 37.475 1.00 46.03 84 PRO A N 1
ATOM 680 C CA . PRO A 1 84 ? -39.572 -5.638 38.495 1.00 46.03 84 PRO A CA 1
ATOM 681 C C . PRO A 1 84 ? -38.584 -6.677 37.937 1.00 46.03 84 PRO A C 1
ATOM 683 O O . PRO A 1 84 ? -38.722 -7.089 36.785 1.00 46.03 84 PRO A O 1
ATOM 686 N N . PRO A 1 85 ? -37.603 -7.118 38.752 1.00 40.81 85 PRO A N 1
ATOM 687 C CA . PRO A 1 85 ? -36.469 -7.903 38.288 1.00 40.81 85 PRO A CA 1
ATOM 688 C C . PRO A 1 85 ? -36.917 -9.318 37.917 1.00 40.81 85 PRO A C 1
ATOM 690 O O . PRO A 1 85 ? -37.115 -10.167 38.779 1.00 40.81 85 PRO A O 1
ATOM 693 N N . ALA A 1 86 ? -37.078 -9.557 36.617 1.00 39.16 86 ALA A N 1
ATOM 694 C CA . ALA A 1 86 ? -37.005 -10.894 36.056 1.00 39.16 86 ALA A CA 1
ATOM 695 C C . ALA A 1 86 ? -35.523 -11.218 35.863 1.00 39.16 86 ALA A C 1
ATOM 697 O O . ALA A 1 86 ? -34.819 -10.543 35.108 1.00 39.16 86 ALA A O 1
ATOM 698 N N . GLU A 1 87 ? -35.088 -12.213 36.620 1.00 52.88 87 GLU A N 1
ATOM 699 C CA . GLU A 1 87 ? -33.783 -12.859 36.625 1.00 52.88 87 GLU A CA 1
ATOM 700 C C . GLU A 1 87 ? -33.283 -13.044 35.186 1.00 52.88 87 GLU A C 1
ATOM 702 O O . GLU A 1 87 ? -33.779 -13.877 34.431 1.00 52.88 87 GLU A O 1
ATOM 707 N N . LYS A 1 88 ? -32.338 -12.199 34.772 1.00 42.22 88 LYS A N 1
ATOM 708 C CA . LYS A 1 88 ? -31.524 -12.452 33.590 1.00 42.22 88 LYS A CA 1
ATOM 709 C C . LYS A 1 88 ? -30.199 -12.945 34.107 1.00 42.22 88 LYS A C 1
ATOM 711 O O . LYS A 1 88 ? -29.391 -12.162 34.598 1.00 42.22 88 LYS A O 1
ATOM 716 N N . GLU A 1 89 ? -30.064 -14.258 34.051 1.00 53.53 89 GLU A N 1
ATOM 717 C CA . GLU A 1 89 ? -28.798 -14.951 34.156 1.00 53.53 89 GLU A CA 1
ATOM 718 C C . GLU A 1 89 ? -27.809 -14.231 33.236 1.00 53.53 89 GLU A C 1
ATOM 720 O O . GLU A 1 89 ? -28.017 -14.105 32.027 1.00 53.53 89 GLU A O 1
ATOM 725 N N . GLU A 1 90 ? -26.788 -13.641 33.849 1.00 55.22 90 GLU A N 1
ATOM 726 C CA . GLU A 1 90 ? -25.617 -13.176 33.134 1.00 55.22 90 GLU A CA 1
ATOM 727 C C . GLU A 1 90 ? -24.977 -14.423 32.527 1.00 55.22 90 GLU A C 1
ATOM 729 O O . GLU A 1 90 ? -24.284 -15.170 33.222 1.00 55.22 90 GLU A O 1
ATOM 734 N N . GLU A 1 91 ? -25.241 -14.671 31.243 1.00 57.25 91 GLU A N 1
ATOM 735 C CA . GLU A 1 91 ? -24.416 -15.552 30.425 1.00 57.25 91 GLU A CA 1
ATOM 736 C C . GLU A 1 91 ? -23.027 -14.917 30.371 1.00 57.25 91 GLU A C 1
ATOM 738 O O . GLU A 1 91 ? -22.697 -14.089 29.523 1.00 57.25 91 GLU A O 1
ATOM 743 N N . LYS A 1 92 ? -22.230 -15.245 31.385 1.00 53.94 92 LYS A N 1
ATOM 744 C CA . LYS A 1 92 ? -20.796 -15.041 31.379 1.00 53.94 92 LYS A CA 1
ATOM 745 C C . LYS A 1 92 ? -20.293 -15.850 30.198 1.00 53.94 92 LYS A C 1
ATOM 747 O O . LYS A 1 92 ? -20.381 -17.075 30.218 1.00 53.94 92 LYS A O 1
ATOM 752 N N . ASP A 1 93 ? -19.801 -15.151 29.183 1.00 70.62 93 ASP A N 1
ATOM 753 C CA . ASP A 1 93 ? -18.936 -15.710 28.153 1.00 70.62 93 ASP A CA 1
ATOM 754 C C . ASP A 1 93 ? -17.690 -16.272 28.852 1.00 70.62 93 ASP A C 1
ATOM 756 O O . ASP A 1 93 ? -16.658 -15.609 28.989 1.00 70.62 93 ASP A O 1
ATOM 760 N N . ASP A 1 94 ? -17.825 -17.476 29.395 1.00 63.69 94 ASP A N 1
ATOM 761 C CA . ASP A 1 94 ? -16.791 -18.158 30.147 1.00 63.69 94 ASP A CA 1
ATOM 762 C C . ASP A 1 94 ? -15.851 -18.838 29.153 1.00 63.69 94 ASP A C 1
ATOM 764 O O . ASP A 1 94 ? -15.867 -20.043 28.922 1.00 63.69 94 ASP A O 1
ATOM 768 N N . TRP A 1 95 ? -15.008 -18.021 28.519 1.00 72.31 95 TRP A N 1
ATOM 769 C CA . TRP A 1 95 ? -13.939 -18.477 27.625 1.00 72.31 95 TRP A CA 1
ATOM 770 C C . TRP A 1 95 ? -12.912 -19.375 28.332 1.00 72.31 95 TRP A C 1
ATOM 772 O O . TRP A 1 95 ? -12.011 -19.904 27.679 1.00 72.31 95 TRP A O 1
ATOM 782 N N . SER A 1 96 ? -13.032 -19.550 29.651 1.00 68.25 96 SER A N 1
ATOM 783 C CA . SER A 1 96 ? -12.185 -20.443 30.432 1.00 68.25 96 SER A CA 1
ATOM 784 C C . SER A 1 96 ? -12.325 -21.910 30.007 1.00 68.25 96 SER A C 1
ATOM 786 O O . SER A 1 96 ? -11.341 -22.638 30.102 1.00 68.25 96 SER A O 1
ATOM 788 N N . GLU A 1 97 ? -13.456 -22.322 29.417 1.00 69.19 97 GLU A N 1
ATOM 789 C CA . GLU A 1 97 ? -13.622 -23.669 28.843 1.00 69.19 97 GLU A CA 1
ATOM 790 C C . GLU A 1 97 ? -12.718 -23.911 27.615 1.00 69.19 97 GLU A C 1
ATOM 792 O O . GLU A 1 97 ? -12.333 -25.043 27.328 1.00 69.19 97 GLU A O 1
ATOM 797 N N . PHE A 1 98 ? -12.320 -22.852 26.899 1.00 65.81 98 PHE A N 1
ATOM 798 C CA . PHE A 1 98 ? -11.491 -22.960 25.690 1.00 65.81 98 PHE A CA 1
ATOM 799 C C . PHE A 1 98 ? -9.982 -22.884 25.961 1.00 65.81 98 PHE A C 1
ATOM 801 O O . PHE A 1 98 ? -9.175 -23.143 25.064 1.00 65.81 98 PHE A O 1
ATOM 808 N N . LEU A 1 99 ? -9.587 -22.550 27.192 1.00 74.25 99 LEU A N 1
ATOM 809 C CA . LEU A 1 99 ? -8.205 -22.616 27.666 1.00 74.25 99 LEU A CA 1
ATOM 810 C C . LEU A 1 99 ? -7.939 -24.020 28.222 1.00 74.25 99 LEU A C 1
ATOM 812 O O . LEU A 1 99 ? -7.687 -24.191 29.411 1.00 74.25 99 LEU A O 1
ATOM 816 N N . GLY A 1 100 ? -8.065 -25.033 27.360 1.00 68.94 100 GLY A N 1
ATOM 817 C CA . GLY A 1 100 ? -7.790 -26.422 27.724 1.00 68.94 100 GLY A CA 1
ATOM 818 C C . GLY A 1 100 ? -6.398 -26.581 28.342 1.00 68.94 100 GLY A C 1
ATOM 819 O O . GLY A 1 100 ? -5.462 -25.870 27.972 1.00 68.94 100 GLY A O 1
ATOM 820 N N . GLU A 1 101 ? -6.276 -27.507 29.293 1.00 66.69 101 GLU A N 1
ATOM 821 C CA . GLU A 1 101 ? -5.013 -27.816 29.963 1.00 66.69 101 GLU A CA 1
ATOM 822 C C . GLU A 1 101 ? -3.920 -28.121 28.934 1.00 66.69 101 GLU A C 1
ATOM 824 O O . GLU A 1 101 ? -4.110 -28.933 28.023 1.00 66.69 101 GLU A O 1
ATOM 829 N N . GLU A 1 102 ? -2.771 -27.454 29.079 1.00 65.56 102 GLU A N 1
ATOM 830 C CA . GLU A 1 102 ? -1.595 -27.749 28.268 1.00 65.56 102 GLU A CA 1
ATOM 831 C C . GLU A 1 102 ? -1.269 -29.238 28.436 1.00 65.56 102 GLU A C 1
ATOM 833 O O . GLU A 1 102 ? -1.043 -29.682 29.568 1.00 65.56 102 GLU A O 1
ATOM 838 N N . PRO A 1 103 ? -1.253 -30.038 27.353 1.00 60.88 103 PRO A N 1
ATOM 839 C CA . PRO A 1 103 ? -0.864 -31.427 27.470 1.00 60.88 103 PRO A CA 1
ATOM 840 C C . PRO A 1 103 ? 0.561 -31.458 28.018 1.00 60.88 103 PRO A C 1
ATOM 842 O O . PRO A 1 103 ? 1.496 -30.984 27.369 1.00 60.88 103 PRO A O 1
ATOM 845 N N . GLN A 1 104 ? 0.717 -32.024 29.216 1.00 51.09 104 GLN A N 1
ATOM 846 C CA . GLN A 1 104 ? 2.005 -32.412 29.780 1.00 51.09 104 GLN A CA 1
ATOM 847 C C . GLN A 1 104 ? 2.568 -33.546 28.922 1.00 51.09 104 GLN A C 1
ATOM 849 O O . GLN A 1 104 ? 2.532 -34.719 29.277 1.00 51.09 104 GLN A O 1
ATOM 854 N N . HIS A 1 105 ? 3.034 -33.200 27.728 1.00 50.25 105 HIS A N 1
ATOM 855 C CA . HIS A 1 105 ? 3.854 -34.084 26.936 1.00 50.25 105 HIS A CA 1
ATOM 856 C C . HIS A 1 105 ? 5.264 -33.974 27.506 1.00 50.25 105 HIS A C 1
ATOM 858 O O 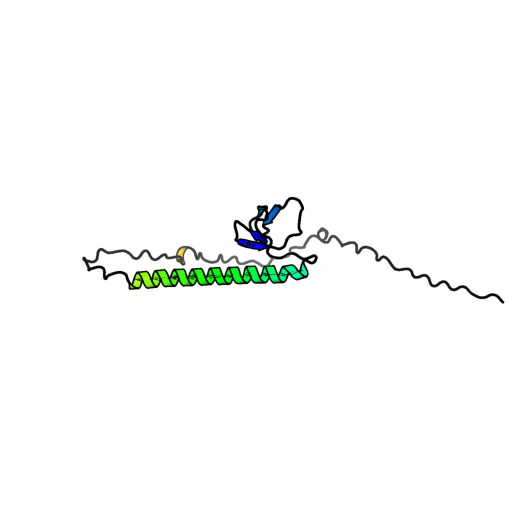. HIS A 1 105 ? 6.049 -33.110 27.107 1.00 50.25 105 HIS A O 1
ATOM 864 N N . GLU A 1 106 ? 5.556 -34.825 28.489 1.00 55.41 106 GLU A N 1
ATOM 865 C CA . GLU A 1 106 ? 6.924 -35.158 28.860 1.00 55.41 106 GLU A CA 1
ATOM 866 C C . GLU A 1 106 ? 7.610 -35.687 27.597 1.00 55.41 106 GLU A C 1
ATOM 868 O O . GLU A 1 106 ? 7.445 -36.836 27.193 1.00 55.41 106 GLU A O 1
ATOM 873 N N . VAL A 1 107 ? 8.325 -34.803 26.901 1.00 52.31 107 VAL A N 1
ATOM 874 C CA . VAL A 1 107 ? 9.243 -35.210 25.846 1.00 52.31 107 VAL A CA 1
ATOM 875 C C . VAL A 1 107 ? 10.417 -35.898 26.529 1.00 52.31 107 VAL A C 1
ATOM 877 O O . VAL A 1 107 ? 11.394 -35.253 26.906 1.00 52.31 107 VAL A O 1
ATOM 880 N N . GLU A 1 108 ? 10.313 -37.215 26.714 1.00 53.41 108 GLU A N 1
ATOM 881 C CA . GLU A 1 108 ? 11.493 -38.050 26.908 1.00 53.41 108 GLU A CA 1
ATOM 882 C C . GLU A 1 108 ? 12.494 -37.699 25.799 1.00 53.41 108 GLU A C 1
ATOM 884 O O . GLU A 1 108 ? 12.209 -37.737 24.597 1.00 53.41 108 GLU A O 1
ATOM 889 N N . SER A 1 109 ? 13.653 -37.214 26.231 1.00 53.78 109 SER A N 1
ATOM 890 C CA . SER A 1 109 ? 14.679 -36.634 25.385 1.00 53.78 109 SER A CA 1
ATOM 891 C C . SER A 1 109 ? 15.509 -37.726 24.720 1.00 53.78 109 SER A C 1
ATOM 893 O O . SER A 1 109 ? 16.673 -37.893 25.061 1.00 53.78 109 SER A O 1
ATOM 895 N N . ASP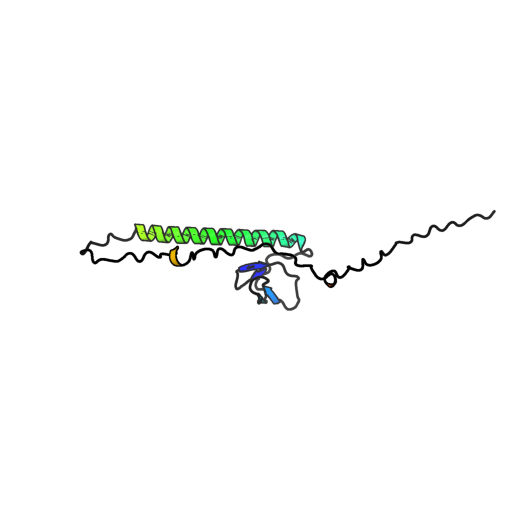 A 1 110 ? 14.939 -38.418 23.740 1.00 55.47 110 ASP A N 1
ATOM 896 C CA . ASP A 1 110 ? 15.690 -39.311 22.853 1.00 55.47 110 ASP A CA 1
ATOM 897 C C . ASP A 1 110 ? 15.649 -38.787 21.411 1.00 55.47 110 ASP A C 1
ATOM 899 O O . ASP A 1 110 ? 15.244 -39.455 20.461 1.00 55.47 110 ASP A O 1
ATOM 903 N N . ILE A 1 111 ? 16.124 -37.549 21.222 1.00 51.97 111 ILE A N 1
ATOM 904 C CA . ILE A 1 111 ? 16.521 -37.059 19.896 1.00 51.97 111 ILE A CA 1
ATOM 905 C C . ILE A 1 111 ? 17.931 -37.583 19.625 1.00 51.97 111 ILE A C 1
ATOM 907 O O . ILE A 1 111 ? 18.915 -36.849 19.682 1.00 51.97 111 ILE A O 1
ATOM 911 N N . ASN A 1 112 ? 18.022 -38.866 19.290 1.00 58.66 112 ASN A N 1
ATOM 912 C CA . ASN A 1 112 ? 19.085 -39.337 18.415 1.00 58.66 112 ASN A CA 1
ATOM 913 C C . ASN A 1 112 ? 18.517 -39.455 16.996 1.00 58.66 112 ASN A C 1
ATOM 915 O O . ASN A 1 112 ? 18.400 -40.534 16.420 1.00 58.66 112 ASN A O 1
ATOM 919 N N . THR A 1 113 ? 18.105 -38.313 16.442 1.00 52.69 113 THR A N 1
ATOM 920 C CA . THR A 1 113 ? 17.787 -38.200 15.019 1.00 52.69 113 THR A CA 1
ATOM 921 C C . THR A 1 113 ? 19.098 -37.966 14.285 1.00 52.69 113 THR A C 1
ATOM 923 O O . THR A 1 113 ? 19.471 -36.828 13.993 1.00 52.69 113 THR A O 1
ATOM 926 N N . GLU A 1 114 ? 19.821 -39.049 14.004 1.00 61.06 114 GLU A N 1
ATOM 927 C CA . GLU A 1 114 ? 20.853 -39.036 12.973 1.00 61.06 114 GLU A CA 1
ATOM 928 C C . GLU A 1 114 ? 20.210 -38.540 11.675 1.00 61.06 114 GLU A C 1
ATOM 930 O O . GLU A 1 114 ? 19.434 -39.231 11.014 1.00 61.06 114 GLU A O 1
ATOM 935 N N . MET A 1 115 ? 20.489 -37.285 11.336 1.00 57.28 115 MET A N 1
ATOM 936 C CA . MET A 1 115 ? 20.066 -36.693 10.081 1.00 57.28 115 MET A CA 1
ATOM 937 C C . MET A 1 115 ? 20.815 -37.430 8.963 1.00 57.28 115 MET A C 1
ATOM 939 O O . MET A 1 115 ? 22.049 -37.366 8.928 1.00 57.28 115 MET A O 1
ATOM 943 N N . PRO A 1 116 ? 20.125 -38.147 8.059 1.00 60.47 116 PRO A N 1
ATOM 944 C CA . PRO A 1 116 ? 20.803 -38.918 7.035 1.00 60.47 116 PRO A CA 1
ATOM 945 C C . PRO A 1 116 ? 21.662 -37.976 6.180 1.00 60.47 116 PRO A C 1
ATOM 947 O O . PRO A 1 116 ? 21.198 -36.977 5.628 1.00 60.47 116 PRO A O 1
ATOM 950 N N . SER A 1 117 ? 22.956 -38.299 6.110 1.00 58.62 117 SER A N 1
ATOM 951 C CA . SER A 1 117 ? 24.031 -37.523 5.465 1.00 58.62 117 SER A CA 1
ATOM 952 C C . SER A 1 117 ? 23.734 -37.122 4.006 1.00 58.62 117 SER A C 1
ATOM 954 O O . SER A 1 117 ? 24.302 -36.171 3.473 1.00 58.62 117 SER A O 1
ATOM 956 N N . ASN A 1 118 ? 22.774 -37.783 3.360 1.00 62.59 118 ASN A N 1
ATOM 957 C CA . ASN A 1 118 ? 22.350 -37.495 1.994 1.00 62.59 118 ASN A CA 1
ATOM 958 C C . ASN A 1 118 ? 21.562 -36.177 1.822 1.00 62.59 118 ASN A C 1
ATOM 960 O O . ASN A 1 118 ? 21.341 -35.775 0.679 1.00 62.59 118 ASN A O 1
ATOM 964 N N . TYR A 1 119 ? 21.164 -35.489 2.901 1.00 53.59 119 TYR A N 1
ATOM 965 C CA . TYR A 1 119 ? 20.459 -34.200 2.809 1.00 53.59 119 TYR A CA 1
ATOM 966 C C . TYR A 1 119 ? 21.386 -32.987 2.604 1.00 53.59 119 TYR A C 1
ATOM 968 O O . TYR A 1 119 ? 20.924 -31.910 2.219 1.00 53.59 119 TYR A O 1
ATOM 976 N N . TYR A 1 120 ? 22.703 -33.148 2.782 1.00 55.28 120 TYR A N 1
ATOM 977 C CA . TYR A 1 120 ? 23.673 -32.150 2.333 1.00 55.28 120 TYR A CA 1
ATOM 978 C C . TYR A 1 120 ? 23.995 -32.374 0.855 1.00 55.28 120 TYR A C 1
ATOM 980 O O . TYR A 1 120 ? 24.944 -33.064 0.492 1.00 55.28 120 TYR A O 1
ATOM 988 N N . VAL A 1 121 ? 23.237 -31.723 -0.028 1.00 60.69 121 VAL A N 1
ATOM 989 C CA . VAL A 1 121 ? 23.751 -31.455 -1.373 1.00 60.69 121 VAL A CA 1
ATOM 990 C C . VAL A 1 121 ? 24.849 -30.411 -1.207 1.00 60.69 121 VAL A C 1
ATOM 992 O O . VAL A 1 121 ? 24.567 -29.220 -1.067 1.00 60.69 121 VAL A O 1
ATOM 995 N N . GLU A 1 122 ? 26.109 -30.852 -1.188 1.00 52.94 122 GLU A N 1
ATOM 996 C CA . GLU A 1 122 ? 27.260 -29.964 -1.322 1.00 52.94 122 GLU A CA 1
ATOM 997 C C . GLU A 1 122 ? 27.042 -29.081 -2.551 1.00 52.94 122 GLU A C 1
ATOM 999 O O . GLU A 1 122 ? 27.146 -29.508 -3.707 1.00 52.94 122 GLU A O 1
ATOM 1004 N N . GLY A 1 123 ? 26.705 -27.819 -2.292 1.00 47.44 123 GLY A N 1
ATOM 1005 C CA . GLY A 1 123 ? 26.656 -26.793 -3.308 1.00 47.44 123 GLY A CA 1
ATOM 1006 C C . GLY A 1 123 ? 28.019 -26.742 -3.978 1.00 47.44 123 GLY A C 1
ATOM 1007 O O . GLY A 1 123 ? 28.986 -26.240 -3.401 1.00 47.44 123 GLY A O 1
ATOM 1008 N N . LYS A 1 124 ? 28.100 -27.258 -5.209 1.00 48.53 124 LYS A N 1
ATOM 1009 C CA . LYS A 1 124 ? 29.239 -27.038 -6.096 1.00 48.53 124 LYS A CA 1
ATOM 1010 C C . LYS A 1 124 ? 29.415 -25.529 -6.217 1.00 48.53 124 LYS A C 1
ATOM 1012 O O . LYS A 1 124 ? 28.711 -24.871 -6.980 1.00 48.53 124 LYS A O 1
ATOM 1017 N N . ARG A 1 125 ? 30.357 -24.980 -5.446 1.00 51.81 125 ARG A N 1
ATOM 1018 C CA . ARG A 1 125 ? 30.864 -23.621 -5.619 1.00 51.81 125 ARG A CA 1
ATOM 1019 C C . ARG A 1 125 ? 31.321 -23.539 -7.068 1.00 51.81 125 ARG A C 1
ATOM 1021 O O . ARG A 1 125 ? 32.303 -24.175 -7.456 1.00 51.81 125 ARG A O 1
ATOM 1028 N N . GLY A 1 126 ? 30.546 -22.828 -7.883 1.00 43.69 126 GLY A N 1
ATOM 1029 C CA . GLY A 1 126 ? 30.900 -22.540 -9.262 1.00 43.69 126 GLY A CA 1
ATOM 1030 C C . GLY A 1 126 ? 32.3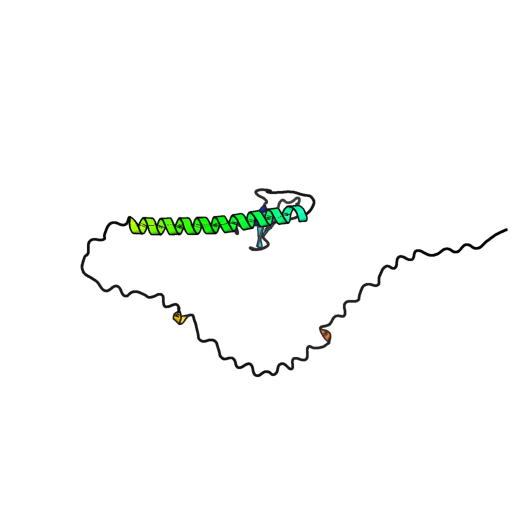14 -21.979 -9.281 1.00 43.69 126 GLY A C 1
ATOM 1031 O O . GLY A 1 126 ? 32.614 -21.004 -8.591 1.00 43.69 126 GLY A O 1
ATOM 1032 N N . ARG A 1 127 ? 33.195 -22.654 -10.021 1.00 51.28 127 ARG A N 1
ATOM 1033 C CA . ARG A 1 127 ? 34.594 -22.268 -10.184 1.00 51.28 127 ARG A CA 1
ATOM 1034 C C . ARG A 1 127 ? 34.650 -20.811 -10.627 1.00 51.28 127 ARG A C 1
ATOM 1036 O O . ARG A 1 127 ? 34.006 -20.423 -11.602 1.00 51.28 127 ARG A O 1
ATOM 1043 N N . GLY A 1 128 ? 35.412 -20.018 -9.880 1.00 42.41 128 GLY A N 1
ATOM 1044 C CA . GLY A 1 128 ? 35.645 -18.619 -10.180 1.00 42.41 128 GLY A CA 1
ATOM 1045 C C . GLY A 1 128 ? 36.123 -18.442 -11.617 1.00 42.41 128 GLY A C 1
ATOM 1046 O O . GLY A 1 128 ? 37.023 -19.139 -12.086 1.00 42.41 128 GLY A O 1
ATOM 1047 N N . ARG A 1 129 ? 35.537 -17.471 -12.320 1.00 48.75 129 ARG A N 1
ATOM 1048 C CA . ARG A 1 129 ? 36.152 -16.917 -13.524 1.00 48.75 129 ARG A CA 1
ATOM 1049 C C . ARG A 1 129 ? 37.342 -16.077 -13.072 1.00 48.75 129 ARG A C 1
ATOM 1051 O O . ARG A 1 129 ? 37.208 -14.883 -12.813 1.00 48.75 129 ARG A O 1
ATOM 1058 N N . GLY A 1 130 ? 38.491 -16.731 -12.927 1.00 43.62 130 GLY A N 1
ATOM 1059 C CA . GLY A 1 130 ? 39.774 -16.058 -12.797 1.00 43.62 130 GLY A CA 1
ATOM 1060 C C . GLY A 1 130 ? 39.953 -15.108 -13.977 1.00 43.62 130 GLY A C 1
ATOM 1061 O O . GLY A 1 130 ? 39.956 -15.524 -15.134 1.00 43.62 130 GLY A O 1
ATOM 1062 N N . ARG A 1 131 ? 40.067 -13.810 -13.691 1.00 47.16 131 ARG A N 1
ATOM 1063 C CA . ARG A 1 131 ? 40.572 -12.835 -14.656 1.00 47.16 131 ARG A CA 1
ATOM 1064 C C . ARG A 1 131 ? 42.070 -13.084 -14.810 1.00 47.16 131 ARG A C 1
ATOM 1066 O O . ARG A 1 131 ? 42.873 -12.494 -14.094 1.00 47.16 131 ARG A O 1
ATOM 1073 N N . SER A 1 132 ? 42.439 -13.948 -15.747 1.00 45.94 132 SER A N 1
ATOM 1074 C CA . SER A 1 132 ? 43.813 -14.065 -16.230 1.00 45.94 132 SER A CA 1
ATOM 1075 C C . SER A 1 132 ? 44.181 -12.793 -16.995 1.00 45.94 132 SER A C 1
ATOM 1077 O O . SER A 1 132 ? 44.028 -12.716 -18.210 1.00 45.94 132 SER A O 1
ATOM 1079 N N . ARG A 1 133 ? 44.653 -11.758 -16.290 1.00 50.81 133 ARG A N 1
ATOM 1080 C CA . ARG A 1 133 ? 45.493 -10.728 -16.912 1.00 50.81 133 ARG A CA 1
ATOM 1081 C C . ARG A 1 133 ? 46.896 -11.312 -17.011 1.00 50.81 133 ARG A C 1
ATOM 1083 O O . ARG A 1 133 ? 47.662 -11.274 -16.051 1.00 50.81 133 ARG A O 1
ATOM 1090 N N . GLY A 1 134 ? 47.172 -11.930 -18.157 1.00 42.66 134 GLY A N 1
ATOM 1091 C CA . GLY A 1 134 ? 48.493 -12.431 -18.506 1.00 42.66 134 GLY A CA 1
ATOM 1092 C C . GLY A 1 134 ? 49.526 -11.311 -18.422 1.00 42.66 134 GLY A C 1
ATOM 1093 O O . GLY A 1 134 ? 49.364 -10.251 -19.025 1.00 42.66 134 GLY A O 1
ATOM 1094 N N . ARG A 1 135 ? 50.586 -11.558 -17.650 1.00 44.72 135 ARG A N 1
ATOM 1095 C CA . ARG A 1 135 ? 51.839 -10.811 -17.724 1.00 44.72 135 ARG A CA 1
ATOM 1096 C C . ARG A 1 135 ? 52.557 -11.267 -18.993 1.00 44.72 135 ARG A C 1
ATOM 1098 O O . ARG A 1 135 ? 53.178 -12.323 -18.993 1.00 44.72 135 ARG A O 1
ATOM 1105 N N . GLY A 1 136 ? 52.459 -10.487 -20.063 1.00 44.69 136 GLY A N 1
ATOM 1106 C CA . GLY A 1 136 ? 53.364 -10.609 -21.202 1.00 44.69 136 GLY A CA 1
ATOM 1107 C C . GLY A 1 136 ? 54.692 -9.945 -20.855 1.00 44.69 136 GLY A C 1
ATOM 1108 O O . GLY A 1 136 ? 54.803 -8.726 -20.924 1.00 44.69 136 GLY A O 1
ATOM 1109 N N . ARG A 1 137 ? 55.681 -10.744 -20.439 1.00 45.94 137 ARG A N 1
ATOM 1110 C CA . ARG A 1 137 ? 57.098 -10.379 -20.543 1.00 45.94 137 ARG A CA 1
ATOM 1111 C C . ARG A 1 137 ? 57.499 -10.585 -22.005 1.00 45.94 137 ARG A C 1
ATOM 1113 O O . ARG A 1 137 ? 57.626 -11.728 -22.425 1.00 45.94 137 ARG A O 1
ATOM 1120 N N . GLY A 1 138 ? 57.666 -9.502 -22.756 1.00 43.62 138 GLY A N 1
ATOM 1121 C CA . GLY A 1 138 ? 58.513 -9.482 -23.948 1.00 43.62 138 GLY A CA 1
ATOM 1122 C C . GLY A 1 138 ? 59.896 -9.006 -23.517 1.00 43.62 138 GLY A C 1
ATOM 1123 O O . GLY A 1 138 ? 60.008 -7.944 -22.909 1.00 43.62 138 GLY A O 1
ATOM 1124 N N . GLN A 1 139 ? 60.907 -9.843 -23.721 1.00 52.31 139 GLN A N 1
ATOM 1125 C CA . GLN A 1 139 ? 62.324 -9.540 -23.507 1.00 52.31 139 GLN A CA 1
ATOM 1126 C C . GLN A 1 139 ? 62.959 -9.027 -24.832 1.00 52.31 139 GLN A C 1
ATOM 1128 O O . GLN A 1 139 ? 62.225 -8.891 -25.808 1.00 52.31 139 GLN A O 1
ATOM 1133 N N . PRO A 1 140 ? 64.250 -8.640 -24.847 1.00 55.97 140 PRO A N 1
ATOM 1134 C CA . PRO A 1 140 ? 64.779 -7.472 -25.556 1.00 55.97 140 PRO A CA 1
ATOM 1135 C C . PRO A 1 140 ? 65.323 -7.787 -26.954 1.00 55.97 140 PRO A C 1
ATOM 1137 O O . PRO A 1 140 ? 65.757 -8.908 -27.183 1.00 55.97 140 PRO A O 1
ATOM 1140 N N . GLU A 1 141 ? 65.441 -6.766 -27.808 1.00 49.09 141 GLU A N 1
ATOM 1141 C CA . GLU A 1 141 ? 66.390 -6.719 -28.936 1.00 49.09 141 GLU A CA 1
ATOM 1142 C C . GLU A 1 141 ? 66.884 -5.261 -29.064 1.00 49.09 141 GLU A C 1
ATOM 1144 O O . GLU A 1 141 ? 66.066 -4.346 -29.123 1.00 49.09 141 GLU A O 1
ATOM 1149 N N . SER A 1 142 ? 68.147 -5.029 -28.677 1.00 55.47 142 SER A N 1
ATOM 1150 C CA . SER A 1 142 ? 69.329 -4.702 -29.512 1.00 55.47 142 SER A CA 1
ATOM 1151 C C . SER A 1 142 ? 69.523 -3.203 -29.728 1.00 55.47 142 SER A C 1
ATOM 1153 O O . SER A 1 142 ? 68.752 -2.603 -30.503 1.00 55.47 142 SER A O 1
#

Foldseek 3Di:
DADPPPRAFDDDDDDPVQWDADPPPRDIDGDPDDPDDDPDVVVVVVVSVVVRVVVVVVVVVVVVVVVVVVVVVVVPDPPDPDDDDDDDPPPPPPCVVVVDDDPPPPPPPPPPPPPPPVVDPPPPPPDDPPPPPDDDDDDDDD

Organism: NCBI:txid1963864

pLDDT: mean 74.23, std 20.68, range [39.16, 98.12]

InterPro domains:
  IPR032739 MRN complex-interacting protein [PTHR15863] (2-116)
  IPR049472 MRN complex-interacting protein, N-terminal domain [PF15749] (1-89)

Sequence (142 aa):
MRCCDCGTFQAHTKRKDNKFECKLCHKKQSYRKVYAQSYSAKDIRPIVQKYNQDRALNEEQEGKDALLKVQQKELLAPPKESSPPAEKEEEKDDWSEFLGEEPQHEVESDINTEMPSNYYVEGKRGRGRGRSRGRGRGQPES

Secondary structure (DSSP, 8-state):
-B-TTT--B------TT-EEE-TTT--EEE--------S-HHHHHHHHHHHHHHHHHHHHHHHHHHHHHHHHHHHTSPP---------------GGGGSPPPP-------------GGG------PPP--------------